Protein AF-A0A366I6K4-F1 (afdb_monomer_lite)

Secondary structure (DSSP, 8-state):
------HHHHHHHHHHHHHHHHHHHHHHHHHHHHGGGTTSHHHHHHHHHHHHHHHHHHHHHHHHHHTT-

Organism: NCBI:txid645887

pLDDT: mean 81.33, std 12.93, range [44.66, 94.38]

Foldseek 3Di:
DPQPDDPVLVVVLVVLVVVLVVLVVVLVVLCVVCPPVCPDPVNVVVNVVSVVSNVVSVVVNVVSVVVRD

Structure (mmCIF, N/CA/C/O backbone):
data_AF-A0A366I6K4-F1
#
_entry.id   AF-A0A366I6K4-F1
#
loop_
_atom_site.group_PDB
_atom_site.id
_atom_site.type_symbol
_atom_site.label_atom_id
_atom_site.label_alt_id
_atom_site.label_comp_id
_atom_site.label_asym_id
_atom_site.label_entity_id
_atom_site.label_seq_id
_atom_site.pdbx_PDB_ins_code
_atom_site.Cartn_x
_atom_site.Cartn_y
_atom_site.Cartn_z
_atom_site.occupancy
_atom_site.B_iso_or_equiv
_atom_site.auth_seq_id
_atom_site.auth_comp_id
_atom_site.auth_asym_id
_atom_site.auth_atom_id
_atom_site.pdbx_PDB_model_num
ATOM 1 N N . MET A 1 1 ? -13.905 15.503 19.410 1.00 44.66 1 MET A N 1
ATOM 2 C CA . MET A 1 1 ? -14.180 14.054 19.309 1.00 44.66 1 MET A CA 1
ATOM 3 C C . MET A 1 1 ? -12.937 13.313 19.781 1.00 44.66 1 MET A C 1
ATOM 5 O O . MET A 1 1 ? -11.890 13.489 19.173 1.00 44.66 1 MET A O 1
ATOM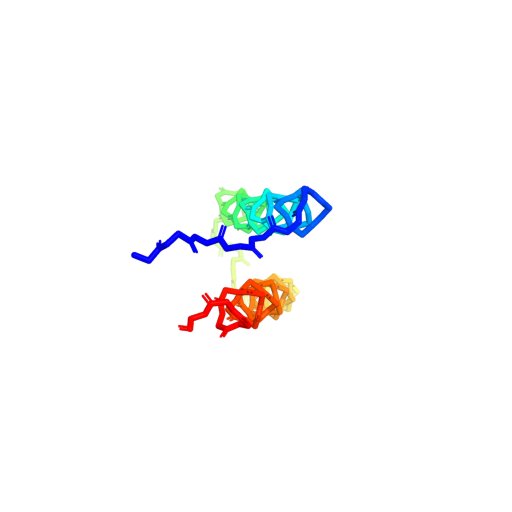 9 N N . LYS A 1 2 ? -13.001 12.601 20.915 1.00 48.19 2 LYS A N 1
ATOM 10 C CA . LYS A 1 2 ? -11.904 11.726 21.363 1.00 48.19 2 LYS A CA 1
ATOM 11 C C . LYS A 1 2 ? -11.961 10.480 20.486 1.00 48.19 2 LYS A C 1
ATOM 13 O O . LYS A 1 2 ? -13.001 9.830 20.469 1.00 48.19 2 LYS A O 1
ATOM 18 N N . SER A 1 3 ? -10.913 10.184 19.722 1.00 56.00 3 SER A N 1
ATOM 19 C CA . SER A 1 3 ? -10.904 8.950 18.946 1.00 56.00 3 SER A CA 1
ATOM 20 C C . SER A 1 3 ? -10.731 7.769 19.904 1.00 56.00 3 SER A C 1
ATOM 22 O O . SER A 1 3 ? -9.693 7.602 20.545 1.00 56.00 3 SER A O 1
ATOM 24 N N . ASN A 1 4 ? -11.788 6.973 20.058 1.00 61.59 4 ASN A N 1
ATOM 25 C CA . ASN A 1 4 ? -11.771 5.753 20.863 1.00 61.59 4 ASN A CA 1
ATOM 26 C C . ASN A 1 4 ? -11.175 4.605 20.038 1.00 61.59 4 ASN A C 1
ATOM 28 O O . ASN A 1 4 ? -11.848 3.611 19.781 1.00 61.59 4 ASN A O 1
ATOM 32 N N . TYR A 1 5 ? -9.935 4.762 19.574 1.00 68.69 5 TYR A N 1
ATOM 33 C CA . TYR A 1 5 ? -9.184 3.624 19.051 1.00 68.69 5 TYR A CA 1
ATOM 34 C C . TYR A 1 5 ? -8.652 2.804 20.225 1.00 68.69 5 TYR A C 1
ATOM 36 O O . TYR A 1 5 ? -8.060 3.363 21.157 1.00 68.69 5 TYR A O 1
ATOM 44 N N . SER A 1 6 ? -8.797 1.484 20.152 1.00 79.75 6 SER A N 1
ATOM 45 C CA . SER A 1 6 ? -7.976 0.580 20.957 1.00 79.75 6 SER A CA 1
ATOM 46 C C . SER A 1 6 ? -6.500 0.716 20.561 1.00 79.75 6 SER A C 1
ATOM 48 O O . SER A 1 6 ? -6.169 1.134 19.449 1.00 79.75 6 SER A O 1
ATOM 50 N N . ASP A 1 7 ? -5.577 0.375 21.461 1.00 80.75 7 ASP A N 1
ATOM 51 C CA . ASP A 1 7 ? -4.143 0.518 21.174 1.00 80.75 7 ASP A CA 1
ATOM 52 C C . ASP A 1 7 ? -3.671 -0.380 20.017 1.00 80.75 7 ASP A C 1
ATOM 54 O O . ASP A 1 7 ? -2.734 -0.022 19.302 1.00 80.75 7 ASP A O 1
ATOM 58 N N . SER A 1 8 ? -4.361 -1.497 19.765 1.00 81.88 8 SER A N 1
ATOM 59 C CA . SER A 1 8 ? -4.133 -2.343 18.589 1.00 81.88 8 SER A CA 1
ATOM 60 C C . SER A 1 8 ? -4.605 -1.684 17.290 1.00 81.88 8 SER A C 1
ATOM 62 O O . SER A 1 8 ? -3.914 -1.772 16.277 1.00 81.88 8 SER A O 1
ATOM 64 N N . GLU A 1 9 ? -5.736 -0.973 17.303 1.00 79.38 9 GLU A N 1
ATOM 65 C CA . GLU A 1 9 ? -6.221 -0.217 16.141 1.00 79.38 9 GLU A CA 1
ATOM 66 C C . GLU A 1 9 ? -5.324 0.985 15.828 1.00 79.38 9 GLU A C 1
ATOM 68 O O . GLU A 1 9 ? -5.051 1.249 14.658 1.00 79.38 9 GLU A O 1
ATOM 73 N N . LYS A 1 10 ? -4.800 1.671 16.855 1.00 82.38 10 LYS A N 1
ATOM 74 C CA . LYS A 1 10 ? -3.816 2.753 16.667 1.00 82.38 10 LYS A CA 1
ATOM 75 C C . LYS A 1 10 ? -2.534 2.239 16.026 1.00 82.38 10 LYS A C 1
ATOM 77 O O . LYS A 1 10 ? -2.051 2.866 15.090 1.00 82.38 10 LYS A O 1
ATOM 82 N N . ARG A 1 11 ? -2.000 1.113 16.518 1.00 87.38 11 ARG A N 1
ATOM 83 C CA . ARG A 1 11 ? -0.808 0.469 15.940 1.00 87.38 11 ARG A CA 1
ATOM 84 C C . ARG A 1 11 ? -1.043 0.093 14.488 1.00 87.38 11 ARG A C 1
ATOM 86 O O . ARG A 1 11 ? -0.313 0.553 13.630 1.00 87.38 11 ARG A O 1
ATOM 93 N N . ARG A 1 12 ? -2.147 -0.594 14.194 1.00 8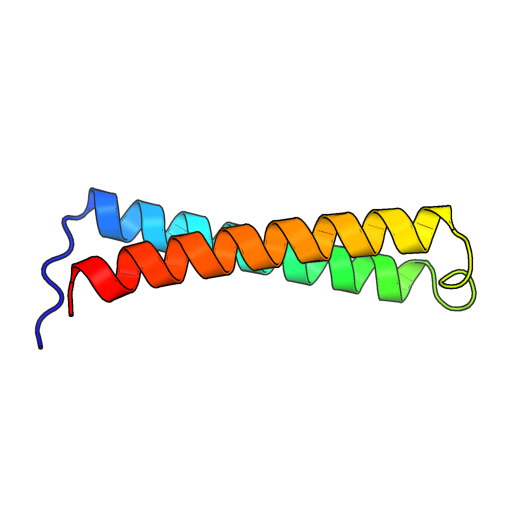7.38 12 ARG A N 1
ATOM 94 C CA . ARG A 1 12 ? -2.489 -0.961 12.817 1.00 87.38 12 ARG A CA 1
ATOM 95 C C . ARG A 1 12 ? -2.631 0.254 11.895 1.00 87.38 12 ARG A C 1
ATOM 97 O O . ARG A 1 12 ? -2.261 0.180 10.731 1.00 87.38 12 ARG A O 1
ATOM 104 N N . LEU A 1 13 ? -3.182 1.365 12.387 1.00 87.94 13 LEU A N 1
ATOM 105 C CA . LEU A 1 13 ? -3.287 2.604 11.613 1.00 87.94 13 LEU A CA 1
ATOM 106 C C . LEU A 1 13 ? -1.916 3.250 11.362 1.00 87.94 13 LEU A C 1
ATOM 108 O O . LEU A 1 13 ? -1.703 3.804 10.287 1.00 87.94 13 LEU A O 1
ATOM 112 N N . LEU A 1 14 ? -1.014 3.197 12.344 1.00 89.75 14 LEU A N 1
ATOM 113 C CA . LEU A 1 14 ? 0.378 3.625 12.200 1.00 89.75 14 LEU A CA 1
ATOM 114 C C . LEU A 1 14 ? 1.102 2.769 11.159 1.00 89.75 14 LEU A C 1
ATOM 116 O O . LEU A 1 14 ? 1.623 3.342 10.209 1.00 89.75 14 LEU A O 1
ATOM 120 N N . ASP A 1 15 ? 1.014 1.443 11.268 1.00 92.00 15 ASP A N 1
ATOM 121 C CA . ASP A 1 15 ? 1.640 0.501 10.332 1.00 92.00 15 ASP A CA 1
ATOM 122 C C . ASP A 1 15 ? 1.145 0.741 8.895 1.00 92.00 15 ASP A C 1
ATOM 124 O O . ASP A 1 15 ? 1.928 0.851 7.960 1.00 92.00 15 ASP A O 1
ATOM 128 N N . LEU A 1 16 ? -0.170 0.917 8.704 1.00 90.25 16 LEU A N 1
ATOM 129 C CA . LEU A 1 16 ? -0.741 1.221 7.385 1.00 90.25 16 LEU A CA 1
ATOM 130 C C . LEU A 1 16 ? -0.242 2.558 6.815 1.00 90.25 16 LEU A C 1
ATOM 132 O O . LEU A 1 16 ? -0.099 2.690 5.602 1.00 90.25 16 LEU A O 1
ATOM 136 N N . LYS A 1 17 ? -0.015 3.563 7.669 1.00 90.62 17 LYS A N 1
ATOM 137 C CA . LYS A 1 17 ? 0.497 4.879 7.256 1.00 90.62 17 LYS A CA 1
ATOM 138 C C . LYS A 1 17 ? 1.991 4.844 6.953 1.00 90.62 17 LYS A C 1
ATOM 140 O O . LYS A 1 17 ? 2.428 5.602 6.092 1.00 90.62 17 LYS A O 1
ATOM 145 N N . GLU A 1 18 ? 2.752 4.022 7.664 1.00 94.12 18 GLU A N 1
ATOM 146 C CA . GLU A 1 18 ? 4.171 3.781 7.402 1.00 94.12 18 GLU A CA 1
ATOM 147 C C . GLU A 1 18 ? 4.341 3.040 6.076 1.00 94.12 18 GLU A C 1
ATOM 149 O O . GLU A 1 18 ? 4.941 3.595 5.162 1.00 94.12 18 GLU A O 1
ATOM 154 N N . ASN A 1 19 ? 3.644 1.915 5.893 1.00 92.00 19 ASN A N 1
ATOM 155 C CA . ASN A 1 19 ? 3.662 1.161 4.637 1.00 92.00 19 ASN A CA 1
ATOM 156 C C . ASN A 1 19 ? 3.245 2.022 3.433 1.00 92.00 19 ASN A C 1
ATOM 158 O O . ASN A 1 19 ? 3.857 1.947 2.373 1.00 92.00 19 ASN A O 1
ATOM 162 N N . LEU A 1 20 ? 2.226 2.881 3.585 1.00 91.81 20 LEU A N 1
ATOM 163 C CA . LEU A 1 20 ? 1.834 3.810 2.521 1.00 91.81 20 LEU A CA 1
ATOM 164 C C . LEU A 1 20 ? 2.975 4.768 2.148 1.00 91.81 20 LEU A C 1
ATOM 166 O O . LEU A 1 20 ? 3.185 5.028 0.966 1.00 91.81 20 LEU A O 1
ATOM 170 N N . LYS A 1 21 ? 3.692 5.310 3.139 1.00 93.12 21 LYS A N 1
ATOM 171 C CA . LYS A 1 21 ? 4.828 6.203 2.882 1.00 93.12 21 LYS A CA 1
ATOM 172 C C . LYS A 1 21 ? 5.971 5.472 2.200 1.00 93.12 21 LYS A C 1
ATOM 174 O O . LYS A 1 21 ? 6.597 6.066 1.329 1.00 93.12 21 LYS A O 1
ATOM 179 N N . ASP A 1 22 ? 6.222 4.228 2.584 1.00 94.12 22 ASP A N 1
ATOM 180 C CA . ASP A 1 22 ? 7.285 3.420 1.993 1.00 94.12 22 ASP A CA 1
ATOM 181 C C . ASP A 1 22 ? 6.998 3.149 0.516 1.00 94.12 22 ASP A C 1
ATOM 183 O O . ASP A 1 22 ? 7.852 3.422 -0.321 1.00 94.12 22 ASP A O 1
ATOM 187 N N . VAL A 1 23 ? 5.768 2.757 0.169 1.00 90.25 23 VAL A N 1
ATOM 188 C CA . VAL A 1 23 ? 5.368 2.550 -1.235 1.00 90.25 23 VAL A CA 1
ATOM 189 C C . VAL A 1 23 ? 5.378 3.860 -2.034 1.00 90.25 23 VAL A C 1
ATOM 191 O O . VAL A 1 23 ? 5.815 3.889 -3.184 1.00 90.25 23 VAL A O 1
ATOM 194 N N . GLU A 1 24 ? 4.937 4.980 -1.447 1.00 90.19 24 GLU A N 1
ATOM 195 C CA . GLU A 1 24 ? 5.026 6.294 -2.106 1.00 90.19 24 GLU A CA 1
ATOM 196 C C . GLU A 1 24 ? 6.490 6.732 -2.319 1.00 90.19 24 GLU A C 1
ATOM 198 O O . GLU A 1 24 ? 6.805 7.359 -3.337 1.00 90.19 24 GLU A O 1
ATOM 203 N N . LEU A 1 25 ? 7.390 6.391 -1.391 1.00 93.50 25 LEU A N 1
ATOM 204 C CA . LEU A 1 25 ? 8.823 6.649 -1.510 1.00 93.50 25 LEU A CA 1
ATOM 205 C C . LEU A 1 25 ? 9.468 5.760 -2.572 1.00 93.50 25 LEU A C 1
ATOM 207 O O . LEU A 1 25 ? 10.243 6.268 -3.377 1.00 93.50 25 LEU A O 1
ATOM 211 N N . GLU A 1 26 ? 9.134 4.473 -2.596 1.00 90.12 26 GLU A N 1
ATOM 212 C CA . GLU A 1 26 ? 9.640 3.515 -3.576 1.00 90.12 26 GLU A CA 1
ATOM 213 C C . GLU A 1 26 ? 9.233 3.931 -4.987 1.00 90.12 26 GLU A C 1
ATOM 215 O O . GLU A 1 26 ? 10.103 4.141 -5.826 1.00 90.12 26 GLU A O 1
ATOM 220 N N . LYS A 1 27 ? 7.946 4.235 -5.210 1.00 88.25 27 LYS A N 1
ATOM 221 C CA . LYS A 1 27 ? 7.453 4.777 -6.486 1.00 88.25 27 LYS A CA 1
ATOM 222 C C . LYS A 1 27 ? 8.243 6.011 -6.933 1.00 88.25 27 LYS A C 1
ATOM 224 O O . LYS A 1 27 ? 8.553 6.170 -8.115 1.00 88.25 27 LYS A O 1
ATOM 229 N N . LYS A 1 28 ? 8.558 6.909 -5.994 1.00 88.31 28 LYS A N 1
ATOM 230 C CA . LYS A 1 28 ? 9.353 8.108 -6.276 1.00 88.31 28 LYS A CA 1
ATOM 231 C C . LYS A 1 28 ? 10.804 7.760 -6.621 1.00 88.31 28 LYS A C 1
ATOM 233 O O . LYS A 1 28 ? 11.343 8.328 -7.562 1.00 88.31 28 LYS A O 1
ATOM 238 N N . MET A 1 29 ? 11.427 6.839 -5.891 1.00 88.06 29 MET A N 1
ATOM 239 C CA . MET A 1 29 ? 12.792 6.392 -6.174 1.00 88.06 29 MET A CA 1
ATOM 240 C C . MET A 1 29 ? 12.887 5.697 -7.533 1.00 88.06 29 MET A C 1
ATOM 242 O O . MET A 1 29 ? 13.806 6.005 -8.285 1.00 88.06 29 MET A O 1
ATOM 246 N N . THR A 1 30 ? 11.924 4.841 -7.884 1.00 84.25 30 THR A N 1
ATOM 247 C CA . THR A 1 30 ? 11.827 4.215 -9.211 1.00 84.25 30 THR A CA 1
ATOM 248 C C . THR A 1 30 ? 11.696 5.275 -10.305 1.00 84.25 30 THR A C 1
ATOM 250 O O . THR A 1 30 ? 12.407 5.223 -11.303 1.00 84.25 30 THR A O 1
ATOM 253 N N . PHE A 1 31 ? 10.870 6.308 -10.095 1.00 82.81 31 PHE A N 1
ATOM 254 C CA . PHE A 1 31 ? 10.758 7.436 -11.029 1.00 82.81 31 PHE A CA 1
ATOM 255 C C . PHE A 1 31 ? 12.084 8.183 -11.218 1.00 82.81 31 PHE A C 1
ATOM 257 O O . PHE A 1 31 ? 12.484 8.467 -12.349 1.00 82.81 31 PHE A O 1
ATOM 264 N N . ASP A 1 32 ? 12.762 8.491 -10.111 1.00 82.62 32 ASP A N 1
ATOM 265 C CA . ASP A 1 32 ? 14.031 9.219 -10.112 1.00 82.62 32 ASP A CA 1
ATOM 266 C C . ASP A 1 32 ? 15.170 8.385 -10.742 1.00 82.62 32 ASP A C 1
ATOM 268 O O . ASP A 1 32 ? 16.077 8.956 -11.350 1.00 82.62 32 ASP A O 1
ATOM 272 N N . GLN A 1 33 ? 15.123 7.050 -10.627 1.00 78.94 33 GLN A N 1
ATOM 273 C CA . GLN A 1 33 ? 16.093 6.122 -11.223 1.00 78.94 33 GLN A CA 1
ATOM 274 C C . GLN A 1 33 ? 15.864 5.894 -12.720 1.00 78.94 33 GLN A C 1
ATOM 276 O O . GLN A 1 33 ? 16.825 5.934 -13.490 1.00 78.94 33 GLN A O 1
ATOM 281 N N . ASP A 1 34 ? 14.616 5.681 -13.139 1.00 71.88 34 ASP A N 1
ATOM 282 C CA . ASP A 1 34 ? 14.317 5.268 -14.513 1.00 71.88 34 ASP A CA 1
ATOM 283 C C . ASP A 1 34 ? 14.248 6.439 -15.501 1.00 71.88 34 ASP A C 1
ATOM 285 O O . ASP A 1 34 ? 14.434 6.242 -16.706 1.00 71.88 34 ASP A O 1
ATOM 289 N N . GLY A 1 35 ? 14.047 7.677 -15.031 1.00 69.94 35 GLY A N 1
ATOM 290 C CA . GLY A 1 35 ? 14.138 8.880 -15.865 1.00 69.94 35 GLY A CA 1
ATOM 291 C C . GLY A 1 35 ? 13.431 8.741 -17.228 1.00 69.94 35 GLY A C 1
ATOM 292 O O . GLY A 1 35 ? 12.259 8.392 -17.311 1.00 69.94 35 GLY A O 1
ATOM 293 N N . LEU A 1 36 ? 14.136 8.996 -18.337 1.00 58.75 36 LEU A N 1
ATOM 294 C CA . LEU A 1 36 ? 13.593 8.966 -19.710 1.00 58.75 36 LEU A CA 1
ATOM 295 C C . LEU A 1 36 ? 13.001 7.597 -20.156 1.00 58.75 36 LEU A C 1
ATOM 297 O O . LE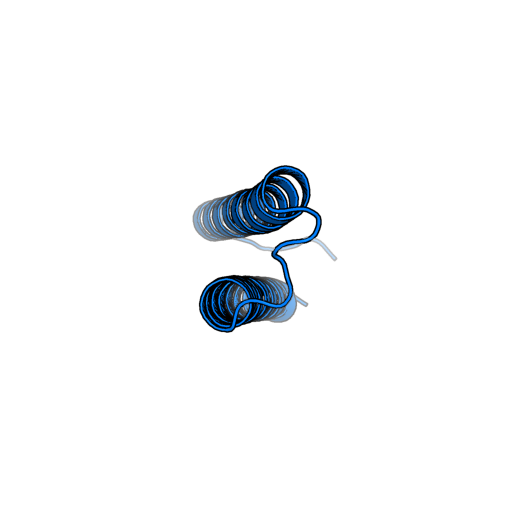U A 1 36 ? 12.377 7.539 -21.215 1.00 58.75 36 LEU A O 1
ATOM 301 N N . HIS A 1 37 ? 13.178 6.512 -19.383 1.00 61.97 37 HIS A N 1
ATOM 302 C CA . HIS A 1 37 ? 12.678 5.158 -19.682 1.00 61.97 37 HIS A CA 1
ATOM 303 C C . HIS A 1 37 ? 11.247 4.870 -19.193 1.00 61.97 37 HIS A C 1
ATOM 305 O O . HIS A 1 37 ? 10.727 3.784 -19.452 1.00 61.97 37 HIS A O 1
ATOM 311 N N . LEU A 1 38 ? 10.562 5.854 -18.595 1.00 58.78 38 LEU A N 1
ATOM 312 C CA . LEU A 1 38 ? 9.161 5.761 -18.136 1.00 58.78 38 LEU A CA 1
ATOM 313 C C . LEU A 1 38 ? 8.147 5.351 -19.222 1.00 58.78 38 LEU A C 1
ATOM 315 O O . LEU A 1 38 ? 6.995 5.058 -18.919 1.00 58.78 38 LEU A O 1
ATOM 319 N N . TRP A 1 39 ? 8.550 5.369 -20.494 1.00 62.75 39 TRP A N 1
ATOM 320 C CA . TRP A 1 39 ? 7.703 5.025 -21.638 1.00 62.75 39 TRP A CA 1
ATOM 321 C C . TRP A 1 39 ? 7.795 3.542 -22.025 1.00 62.75 39 TRP A C 1
ATOM 323 O O . TRP A 1 39 ? 7.138 3.119 -22.975 1.00 62.75 39 TRP A O 1
ATOM 333 N N . SER A 1 40 ? 8.600 2.742 -21.316 1.00 74.69 40 SER A N 1
ATOM 334 C CA . SER A 1 40 ? 8.550 1.285 -21.442 1.00 74.69 40 SER A CA 1
ATOM 335 C C . SER A 1 40 ? 7.263 0.749 -20.810 1.00 74.69 40 SER A C 1
ATOM 337 O O . SER A 1 40 ? 6.882 1.168 -19.714 1.00 74.69 40 SER A O 1
ATOM 339 N N . ASN A 1 41 ? 6.614 -0.210 -21.477 1.00 77.62 41 ASN A N 1
ATOM 340 C CA . ASN A 1 41 ? 5.424 -0.887 -20.949 1.00 77.62 41 ASN A CA 1
ATOM 341 C C . ASN A 1 41 ? 5.697 -1.530 -19.578 1.00 77.62 41 ASN A C 1
ATOM 343 O O . ASN A 1 41 ? 4.838 -1.492 -18.709 1.00 77.62 41 ASN A O 1
ATOM 347 N N . GLU A 1 42 ? 6.910 -2.042 -19.361 1.00 77.88 42 GLU A N 1
ATOM 348 C CA . GLU A 1 42 ? 7.310 -2.685 -18.103 1.00 77.88 42 GLU A CA 1
ATOM 349 C C . GLU A 1 42 ? 7.338 -1.700 -16.925 1.00 77.88 42 GLU A C 1
ATOM 351 O O . GLU A 1 42 ? 6.816 -1.994 -15.852 1.00 77.88 42 GLU A O 1
ATOM 356 N N . VAL A 1 43 ? 7.855 -0.489 -17.148 1.00 77.81 43 VAL A N 1
ATOM 357 C CA . VAL A 1 43 ? 7.847 0.576 -16.136 1.00 77.81 43 VAL A CA 1
ATOM 358 C C . VAL A 1 43 ? 6.414 1.071 -15.916 1.00 77.81 43 VAL A C 1
ATOM 360 O O . VAL A 1 43 ? 5.990 1.266 -14.782 1.00 77.81 43 VAL A O 1
ATOM 363 N N . SER A 1 44 ? 5.609 1.204 -16.975 1.00 80.62 44 SER A N 1
ATOM 364 C CA . SER A 1 44 ? 4.193 1.581 -16.833 1.00 80.62 44 SER A CA 1
ATOM 365 C C . SER A 1 44 ? 3.386 0.578 -15.997 1.00 80.62 44 SER A C 1
ATOM 367 O O . SER A 1 44 ? 2.560 0.993 -15.179 1.00 80.62 44 SER A O 1
ATOM 369 N N . ASP A 1 45 ? 3.644 -0.721 -16.153 1.00 87.06 45 ASP A N 1
ATOM 370 C CA . ASP A 1 45 ? 2.986 -1.768 -15.371 1.00 87.06 45 ASP A CA 1
ATOM 371 C C . ASP A 1 45 ? 3.390 -1.700 -13.888 1.00 87.06 45 ASP A C 1
ATOM 373 O O . ASP A 1 45 ? 2.513 -1.703 -13.021 1.00 87.06 45 ASP A O 1
ATOM 377 N N . GLN A 1 46 ? 4.679 -1.508 -13.584 1.00 86.25 46 GLN A N 1
ATOM 378 C CA . GLN A 1 46 ? 5.165 -1.324 -12.206 1.00 86.25 46 GLN A CA 1
ATOM 379 C C . GLN A 1 46 ? 4.546 -0.093 -11.527 1.00 86.25 46 GLN A C 1
ATOM 381 O O . GLN A 1 46 ? 4.090 -0.158 -10.384 1.00 86.25 46 GLN A O 1
ATOM 386 N N . PHE A 1 47 ? 4.439 1.032 -12.239 1.00 87.25 47 PHE A N 1
ATOM 387 C CA . PHE A 1 47 ? 3.773 2.226 -11.709 1.00 87.25 47 PHE A CA 1
ATOM 388 C C . PHE A 1 47 ? 2.276 1.998 -11.467 1.00 87.25 47 PHE A C 1
ATOM 390 O O . PHE A 1 47 ? 1.735 2.502 -10.479 1.00 87.25 47 PHE A O 1
ATOM 397 N N . SER A 1 48 ? 1.615 1.211 -12.323 1.00 89.19 48 SER A N 1
ATOM 398 C CA . SER A 1 48 ? 0.221 0.805 -12.119 1.00 89.19 48 SER A CA 1
ATOM 399 C C . SER A 1 48 ? 0.049 -0.065 -10.871 1.00 89.19 48 SER A C 1
ATOM 401 O O . SER A 1 48 ? -0.953 0.067 -10.164 1.00 89.19 48 SER A O 1
ATOM 403 N N . GLU A 1 49 ? 1.005 -0.946 -10.579 1.00 91.75 49 GLU A N 1
ATOM 404 C CA . GLU A 1 49 ? 1.009 -1.762 -9.361 1.00 91.75 49 GLU A CA 1
ATOM 405 C C . GLU A 1 49 ? 1.177 -0.903 -8.107 1.00 91.75 49 GLU A C 1
ATOM 407 O O . GLU A 1 49 ? 0.344 -1.005 -7.200 1.00 91.75 49 GLU A O 1
ATOM 412 N N . PHE A 1 50 ? 2.136 0.029 -8.104 1.00 90.19 50 PHE A N 1
ATOM 413 C CA . PHE A 1 50 ? 2.280 1.000 -7.016 1.00 90.19 50 PHE A CA 1
ATOM 414 C C . PHE A 1 50 ? 1.002 1.817 -6.801 1.00 90.19 50 PHE A C 1
ATOM 416 O O . PHE A 1 50 ? 0.573 2.013 -5.665 1.00 90.19 50 PHE A O 1
ATOM 423 N N . ASP A 1 51 ? 0.344 2.265 -7.874 1.00 90.94 51 ASP A N 1
ATOM 424 C CA . ASP A 1 51 ? -0.904 3.025 -7.762 1.00 90.94 51 ASP A CA 1
ATOM 425 C C . ASP A 1 51 ? -2.048 2.210 -7.149 1.00 90.94 51 ASP A C 1
ATOM 427 O O . ASP A 1 51 ? -2.777 2.718 -6.289 1.00 90.94 51 ASP A O 1
ATOM 431 N N . LYS A 1 52 ? -2.184 0.933 -7.525 1.00 94.38 52 LYS A N 1
ATOM 432 C CA . LYS A 1 52 ? -3.170 0.025 -6.916 1.00 94.38 52 LYS A CA 1
ATOM 433 C C . LYS A 1 52 ? -2.883 -0.194 -5.434 1.00 94.38 52 LYS A C 1
ATOM 435 O O . LYS A 1 52 ? -3.815 -0.219 -4.625 1.00 94.38 52 LYS A O 1
ATOM 440 N N . GLU A 1 53 ? -1.615 -0.350 -5.068 1.00 92.31 53 GLU A N 1
ATOM 441 C CA . GLU A 1 53 ? -1.222 -0.581 -3.683 1.00 92.31 53 GLU A CA 1
ATOM 442 C C . GLU A 1 53 ? -1.450 0.667 -2.813 1.00 92.31 53 GLU A C 1
ATOM 444 O O . GLU A 1 53 ? -2.086 0.586 -1.757 1.00 92.31 53 GLU A O 1
ATOM 449 N N . ILE A 1 54 ? -1.073 1.848 -3.314 1.00 92.50 54 ILE A N 1
ATOM 450 C CA . ILE A 1 54 ? -1.365 3.148 -2.694 1.00 92.50 54 ILE A CA 1
ATOM 451 C C . ILE A 1 54 ? -2.874 3.334 -2.495 1.00 92.50 54 ILE A C 1
ATOM 453 O O . ILE A 1 54 ? -3.319 3.739 -1.414 1.00 92.50 54 ILE A O 1
ATOM 457 N N . GLU A 1 55 ? -3.689 3.036 -3.512 1.00 93.31 55 GLU A N 1
ATOM 458 C CA . GLU A 1 55 ? -5.146 3.148 -3.410 1.00 93.31 55 GLU A CA 1
ATOM 459 C C . GLU A 1 55 ? -5.714 2.169 -2.369 1.00 93.31 55 GLU A C 1
ATOM 461 O O . GLU A 1 55 ? -6.599 2.529 -1.584 1.00 93.31 55 GLU A O 1
ATOM 466 N N . SER A 1 56 ? -5.180 0.946 -2.313 1.00 93.69 56 SER A N 1
ATOM 467 C CA . SER A 1 56 ? -5.544 -0.057 -1.311 1.00 93.69 56 SER A CA 1
ATOM 468 C C . SER A 1 56 ? -5.252 0.431 0.109 1.00 93.69 56 SER A C 1
ATOM 470 O O . SER A 1 56 ? -6.150 0.406 0.960 1.00 93.69 56 SER A O 1
ATOM 472 N N . TYR A 1 57 ? -4.048 0.948 0.376 1.00 90.75 57 TYR A N 1
ATOM 473 C CA . TYR A 1 57 ? -3.703 1.499 1.689 1.00 90.75 57 TYR A CA 1
ATOM 474 C C . TYR A 1 57 ? -4.572 2.703 2.051 1.00 90.75 57 TYR A C 1
ATOM 476 O O . TYR A 1 57 ? -5.111 2.756 3.159 1.00 90.75 57 TYR A O 1
ATOM 484 N N . LYS A 1 58 ? -4.812 3.627 1.110 1.00 90.69 58 LYS A N 1
ATOM 485 C CA . LYS A 1 58 ? -5.703 4.781 1.324 1.00 90.69 58 LYS A CA 1
ATOM 486 C C . LYS A 1 58 ? -7.124 4.345 1.684 1.00 90.69 58 LYS A C 1
ATOM 488 O O . LYS A 1 58 ? -7.699 4.881 2.630 1.00 90.69 58 LYS A O 1
ATOM 493 N N . LYS A 1 59 ? -7.676 3.330 1.008 1.00 91.38 59 LYS A N 1
ATOM 494 C CA . LYS A 1 59 ? -8.994 2.752 1.341 1.00 91.38 59 LYS A CA 1
ATOM 495 C C . LYS A 1 59 ? -9.008 2.111 2.727 1.00 91.38 59 LYS A C 1
ATOM 497 O O . LYS A 1 59 ? -9.966 2.305 3.476 1.00 91.38 59 LYS A O 1
ATOM 502 N N . GLN A 1 60 ? -7.968 1.362 3.084 1.00 88.81 60 GLN A N 1
ATOM 503 C CA . GLN A 1 60 ? -7.865 0.719 4.396 1.00 88.81 60 GLN A CA 1
ATOM 504 C C . GLN A 1 60 ? -7.748 1.746 5.531 1.00 88.81 60 GLN A C 1
ATOM 506 O O . GLN A 1 60 ? -8.458 1.619 6.529 1.00 88.81 60 GLN A O 1
ATOM 511 N N . ILE A 1 61 ? -6.940 2.795 5.346 1.00 88.75 61 ILE A N 1
ATOM 512 C CA . ILE A 1 61 ? -6.813 3.922 6.280 1.00 88.75 61 ILE A CA 1
ATOM 513 C C . ILE A 1 61 ? -8.148 4.656 6.404 1.00 88.75 61 ILE A C 1
ATOM 515 O O . ILE A 1 61 ? -8.642 4.818 7.513 1.00 88.75 61 ILE A O 1
ATOM 519 N N . ALA A 1 62 ? -8.788 5.025 5.292 1.00 87.75 62 ALA A N 1
ATOM 520 C CA . ALA A 1 62 ? -10.071 5.726 5.317 1.00 87.75 62 ALA A CA 1
ATOM 521 C C . ALA A 1 62 ? -11.173 4.899 5.998 1.00 87.75 62 ALA A C 1
ATOM 523 O O . ALA A 1 62 ? -12.001 5.440 6.729 1.00 87.75 62 ALA A O 1
ATOM 524 N N . LYS A 1 63 ? -11.183 3.575 5.797 1.00 85.25 63 LYS A N 1
ATOM 525 C CA . LYS A 1 63 ? -12.109 2.664 6.480 1.00 85.25 63 LYS A CA 1
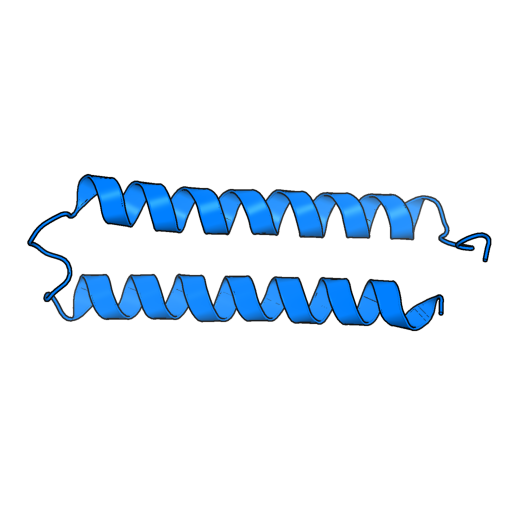ATOM 526 C C . LYS A 1 63 ? -11.817 2.579 7.976 1.00 85.25 63 LYS A C 1
ATOM 528 O O . LYS A 1 63 ? -12.762 2.573 8.761 1.00 85.25 63 LYS A O 1
ATOM 533 N N . ALA A 1 64 ? -10.544 2.516 8.364 1.00 81.94 64 ALA A N 1
ATOM 534 C CA . ALA A 1 64 ? -10.136 2.549 9.763 1.00 81.94 64 ALA A CA 1
ATOM 535 C C . ALA A 1 64 ? -10.497 3.891 10.416 1.00 81.94 64 ALA A C 1
ATOM 537 O O . ALA A 1 64 ? -10.999 3.894 11.528 1.00 81.94 64 ALA A O 1
ATOM 538 N N . GLU A 1 65 ? -10.346 5.012 9.712 1.00 81.19 65 GLU A N 1
ATOM 539 C CA . GLU A 1 65 ? -10.644 6.345 10.242 1.00 81.19 65 GLU A CA 1
ATOM 540 C C . GLU A 1 65 ? -12.146 6.653 10.316 1.00 81.19 65 GLU A C 1
ATOM 542 O O . GLU A 1 65 ? -12.613 7.220 11.304 1.00 81.19 65 GLU A O 1
ATOM 547 N N . ASN A 1 66 ? -12.936 6.225 9.325 1.00 74.00 66 ASN A N 1
ATOM 548 C CA . ASN A 1 66 ? -14.391 6.412 9.325 1.00 74.00 66 ASN A CA 1
ATOM 549 C C . ASN A 1 66 ? -15.121 5.524 10.337 1.00 74.00 66 ASN A C 1
ATOM 551 O O . ASN A 1 66 ? -16.22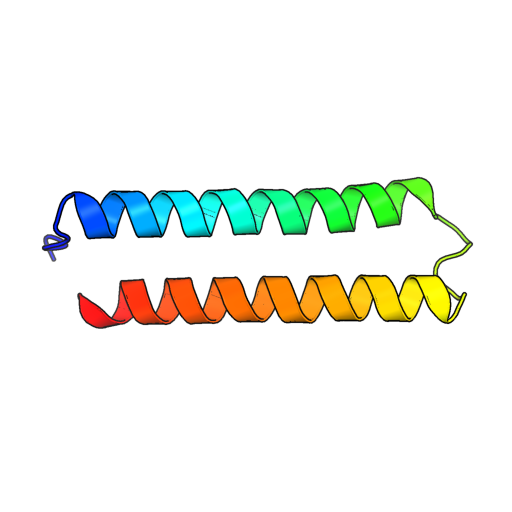5 5.866 10.746 1.00 74.00 66 ASN A O 1
ATOM 555 N N . LYS A 1 67 ? -14.529 4.404 10.771 1.00 60.31 67 LYS A N 1
ATOM 556 C CA . LYS A 1 67 ? -15.130 3.532 11.794 1.00 60.31 67 LYS A CA 1
ATOM 557 C C . LYS A 1 67 ? -15.234 4.198 13.176 1.00 60.31 67 LYS A C 1
ATOM 559 O O . LYS A 1 67 ? -15.927 3.669 14.039 1.00 60.31 67 LYS A O 1
ATOM 564 N N . HIS A 1 68 ? -14.550 5.328 13.380 1.00 49.28 68 HIS A N 1
ATOM 565 C CA . HIS A 1 68 ? -14.487 6.054 14.652 1.00 49.28 68 HIS A CA 1
ATOM 566 C C . HIS A 1 68 ? -14.909 7.537 14.536 1.00 49.28 68 HIS A C 1
ATOM 568 O O . HIS A 1 68 ? -14.601 8.320 15.441 1.00 49.28 68 HIS A O 1
ATOM 574 N N . LYS A 1 69 ? 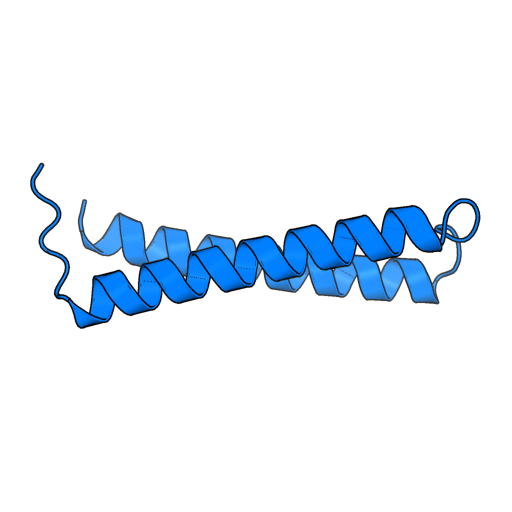-15.582 7.928 13.440 1.00 49.12 69 LYS A N 1
ATOM 575 C CA . LYS A 1 69 ? -16.293 9.215 13.306 1.00 49.12 69 LYS A CA 1
ATOM 576 C C . LYS A 1 69 ? -17.706 9.103 13.867 1.00 49.12 69 LYS A C 1
ATOM 578 O O . LYS A 1 69 ? -18.125 10.079 14.526 1.00 49.12 69 LYS A O 1
#

Radius of gyration: 15.66 Å; chains: 1; bounding box: 32×17×43 Å

Sequence (69 aa):
MKSNYSDSEKRRLLDLKENLKDVELEKKMTFDQDGLHLWSNEVSDQFSEFDKEIESYKKQIAKAENKHK